Protein AF-A0A9P7EAB2-F1 (afdb_monomer_lite)

Secondary structure (DSSP, 8-state):
-----HHHHHHHHHHHHHH--TTTHHHHHTSTTT--HHHHHHHHHTTTSHHHHHHHHHHHHHHHTTSSTTHHHHHHHHHHHHHHHTT--

Sequence (89 aa):
MKLQNEPLSQLAFKAIETSLSAANILDEAFSKFTSREMEITLLLQHRSAPAVLQGLPAKIKAVAMGNLPHAASAFTALYQQITQISGQD

pLDDT: mean 72.27, std 12.5, range [36.97, 89.69]

Organism: NCBI:txid48587

Structure (mmCIF, N/CA/C/O backbone):
data_AF-A0A9P7EAB2-F1
#
_entry.id   AF-A0A9P7EAB2-F1
#
loop_
_atom_site.group_PDB
_atom_site.id
_atom_site.type_symbol
_atom_site.label_atom_id
_atom_site.label_alt_id
_atom_site.label_comp_id
_atom_site.label_asym_id
_atom_site.label_entity_id
_atom_site.label_seq_id
_atom_site.pdbx_PDB_ins_code
_atom_site.Cartn_x
_atom_site.Cartn_y
_atom_site.Cartn_z
_atom_site.occupancy
_atom_site.B_iso_or_equiv
_atom_site.auth_seq_id
_atom_site.auth_comp_id
_atom_site.auth_asym_id
_atom_site.auth_atom_id
_atom_site.pdbx_PDB_model_num
ATOM 1 N N . MET A 1 1 ? 2.660 26.642 -20.704 1.00 36.97 1 MET A N 1
ATOM 2 C CA . MET A 1 1 ? 1.941 27.315 -19.603 1.00 36.97 1 MET A CA 1
ATOM 3 C C . MET A 1 1 ? 1.490 26.238 -18.617 1.00 36.97 1 MET A C 1
ATOM 5 O O . MET A 1 1 ? 0.580 25.489 -18.938 1.00 36.97 1 MET A O 1
ATOM 9 N N . LYS A 1 2 ? 2.201 26.043 -17.495 1.00 41.47 2 LYS A N 1
ATOM 10 C CA . LYS A 1 2 ? 1.760 25.122 -16.429 1.00 41.47 2 LYS A CA 1
ATOM 11 C C . LYS A 1 2 ? 0.732 25.876 -15.588 1.00 41.47 2 LYS A C 1
ATOM 13 O O . LYS A 1 2 ? 1.065 26.922 -15.045 1.00 41.47 2 LYS A O 1
ATOM 18 N N . LEU A 1 3 ? -0.503 25.386 -15.535 1.00 50.81 3 LEU A N 1
ATOM 19 C CA . LEU A 1 3 ? -1.550 25.946 -14.681 1.00 50.81 3 LEU A CA 1
ATOM 20 C C . LEU A 1 3 ? -1.170 25.660 -13.221 1.00 50.81 3 LEU A C 1
ATOM 22 O O . LEU A 1 3 ? -1.333 24.538 -12.747 1.00 50.81 3 LEU A O 1
ATOM 26 N N . GLN A 1 4 ? -0.606 26.653 -12.533 1.00 52.72 4 GLN A N 1
ATOM 27 C CA . GLN A 1 4 ? -0.462 26.636 -11.077 1.00 52.72 4 GLN A CA 1
ATOM 28 C C . GLN A 1 4 ? -1.860 26.829 -10.495 1.00 52.72 4 GLN A C 1
ATOM 30 O O . GLN A 1 4 ? -2.390 27.934 -10.459 1.00 52.72 4 GLN A O 1
ATOM 35 N N . ASN A 1 5 ? -2.507 25.711 -10.183 1.00 56.50 5 ASN A N 1
ATOM 36 C CA . ASN A 1 5 ? -3.885 25.666 -9.718 1.00 56.50 5 ASN A CA 1
ATOM 37 C C . ASN A 1 5 ? -3.925 24.937 -8.369 1.00 56.50 5 ASN A C 1
ATOM 39 O O . ASN A 1 5 ? -4.615 23.928 -8.205 1.00 56.50 5 ASN A O 1
ATOM 43 N N . GLU A 1 6 ? -3.135 25.426 -7.404 1.00 56.94 6 GLU A N 1
ATOM 44 C CA . GLU A 1 6 ? -3.152 24.934 -6.020 1.00 56.94 6 GLU A CA 1
ATOM 45 C C . GLU A 1 6 ? -4.572 24.754 -5.443 1.00 56.94 6 GLU A C 1
ATOM 47 O O . GLU A 1 6 ? -4.801 23.715 -4.820 1.00 56.94 6 GLU A O 1
ATOM 52 N N . PRO A 1 7 ? -5.558 25.644 -5.699 1.00 65.88 7 PRO A N 1
ATOM 53 C CA . PRO A 1 7 ? -6.920 25.465 -5.189 1.00 65.88 7 PRO A CA 1
ATOM 54 C C . PRO A 1 7 ? -7.624 24.225 -5.757 1.00 65.88 7 PRO A C 1
ATOM 56 O O . PRO A 1 7 ? -8.319 23.510 -5.038 1.00 65.88 7 PRO A O 1
ATOM 59 N N . LEU A 1 8 ? -7.415 23.926 -7.042 1.00 61.97 8 LEU A N 1
ATOM 60 C CA . LEU A 1 8 ? -7.986 22.751 -7.708 1.00 61.97 8 LEU A CA 1
ATOM 61 C C . LEU A 1 8 ? -7.312 21.454 -7.252 1.00 61.97 8 LEU A C 1
ATOM 63 O O . LEU A 1 8 ? -7.991 20.448 -7.072 1.00 61.97 8 LEU A O 1
ATOM 67 N N . SER A 1 9 ? -6.001 21.488 -7.004 1.00 59.53 9 SER A N 1
ATOM 68 C CA . SER A 1 9 ? -5.264 20.357 -6.424 1.00 59.53 9 SER A CA 1
ATOM 69 C C . SER A 1 9 ? -5.765 20.020 -5.015 1.00 59.53 9 SER A C 1
ATOM 71 O O . SER A 1 9 ? -5.949 18.851 -4.691 1.00 59.53 9 SER A O 1
ATOM 73 N N . GLN A 1 10 ? -6.053 21.033 -4.191 1.00 63.22 10 GLN A N 1
ATOM 74 C CA . GLN A 1 10 ? -6.600 20.843 -2.842 1.00 63.22 10 GLN A CA 1
ATOM 75 C C . GLN A 1 10 ? -8.052 20.350 -2.852 1.00 63.22 10 GLN A C 1
ATOM 77 O O . GLN A 1 10 ? -8.406 19.473 -2.068 1.00 63.22 10 GLN A O 1
ATOM 82 N N . LEU A 1 11 ? -8.891 20.871 -3.751 1.00 68.31 11 LEU A N 1
ATOM 83 C CA . LEU A 1 11 ? -10.268 20.397 -3.909 1.00 68.31 11 LEU A CA 1
ATOM 84 C C . LEU A 1 11 ? -10.316 18.954 -4.416 1.00 68.31 11 LEU A C 1
ATOM 86 O O . LEU A 1 11 ? -11.068 18.148 -3.873 1.00 68.31 11 LEU A O 1
ATOM 90 N N . ALA A 1 12 ? -9.481 18.612 -5.401 1.00 63.41 12 ALA A N 1
ATOM 91 C CA . ALA A 1 12 ? -9.333 17.237 -5.867 1.00 63.41 12 ALA A CA 1
ATOM 92 C C . ALA A 1 12 ? -8.837 16.328 -4.738 1.00 63.41 12 ALA A C 1
ATOM 94 O O . ALA A 1 12 ? -9.381 15.250 -4.543 1.00 63.41 12 ALA A O 1
ATOM 95 N N . PHE A 1 13 ? -7.873 16.790 -3.939 1.00 64.75 13 PHE A N 1
ATOM 96 C CA . PHE A 1 13 ? -7.363 16.039 -2.796 1.00 64.75 13 PHE A CA 1
ATOM 97 C C . PHE A 1 13 ? -8.456 15.745 -1.761 1.00 64.75 13 PHE A C 1
ATOM 99 O O . PHE A 1 13 ? -8.651 14.592 -1.396 1.00 64.75 13 PHE A O 1
ATOM 106 N N . LYS A 1 14 ? -9.242 16.752 -1.370 1.00 67.31 14 LYS A N 1
ATOM 107 C CA . LYS A 1 14 ? -10.339 16.587 -0.404 1.00 67.31 14 LYS A CA 1
ATOM 108 C C . LYS A 1 14 ? -11.483 15.716 -0.942 1.00 67.31 14 LYS A C 1
ATOM 110 O O . LYS A 1 14 ? -12.116 14.970 -0.195 1.00 67.31 14 LYS A O 1
ATOM 115 N N . ALA A 1 15 ? -11.764 15.800 -2.241 1.00 68.50 15 ALA A N 1
ATOM 116 C CA . ALA A 1 15 ? -12.740 14.931 -2.894 1.00 68.50 15 ALA A CA 1
ATOM 117 C C . ALA A 1 15 ? -12.269 13.469 -2.911 1.00 68.50 15 ALA A C 1
ATOM 119 O O . ALA A 1 15 ? -13.059 12.571 -2.636 1.00 68.50 15 ALA A O 1
ATOM 120 N N . ILE A 1 16 ? -10.977 13.239 -3.167 1.00 65.94 16 ILE A N 1
ATOM 121 C CA . ILE A 1 16 ? -10.376 11.904 -3.124 1.00 65.94 16 ILE A CA 1
ATOM 122 C C . ILE A 1 16 ? -10.457 11.368 -1.696 1.00 65.94 16 ILE A C 1
ATOM 124 O O . ILE A 1 16 ? -11.110 10.348 -1.506 1.00 65.94 16 ILE A O 1
ATOM 128 N N . GLU A 1 17 ? -9.970 12.110 -0.693 1.00 66.94 17 GLU A N 1
ATOM 129 C CA . GLU A 1 17 ? -10.059 11.756 0.738 1.00 66.94 17 GLU A CA 1
ATOM 130 C C . GLU A 1 17 ? -11.459 11.306 1.169 1.00 66.94 17 GLU A C 1
ATOM 132 O O . GLU A 1 17 ? -11.619 10.258 1.789 1.00 66.94 17 GLU A O 1
ATOM 137 N N . THR A 1 18 ? -12.483 12.092 0.831 1.00 71.50 18 THR A N 1
ATOM 138 C CA . THR A 1 18 ? -13.874 11.813 1.227 1.00 71.50 18 THR A CA 1
ATOM 139 C C . THR A 1 18 ? -14.495 10.628 0.489 1.00 71.50 18 THR A C 1
ATOM 141 O O . THR A 1 18 ? -15.516 10.10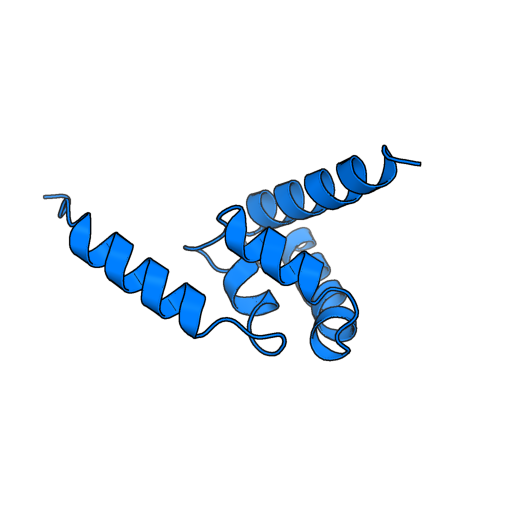5 0.933 1.00 71.50 18 THR A O 1
ATOM 144 N N . SER A 1 19 ? -13.885 10.188 -0.612 1.00 72.00 19 SER A N 1
ATOM 145 C CA . SER A 1 19 ? -14.328 9.040 -1.405 1.00 72.00 19 SER A CA 1
ATOM 146 C C . SER A 1 19 ? -13.546 7.754 -1.121 1.00 72.00 19 SER A C 1
ATOM 148 O O . SER A 1 19 ? -13.939 6.691 -1.609 1.00 72.00 19 SER A O 1
ATOM 150 N N . LEU A 1 20 ? -12.457 7.818 -0.342 1.00 75.94 20 LEU A N 1
ATOM 151 C CA . LEU A 1 20 ? -11.651 6.643 -0.021 1.00 75.94 20 LEU A CA 1
ATOM 152 C C . LEU A 1 20 ? -12.401 5.696 0.922 1.00 75.94 20 LEU A C 1
ATOM 154 O O . LEU A 1 20 ? -13.003 6.084 1.921 1.00 75.94 20 LEU A O 1
ATOM 158 N N . SER A 1 21 ? -12.331 4.414 0.599 1.00 77.75 21 SER A N 1
ATOM 159 C CA . SER A 1 21 ? -12.973 3.322 1.318 1.00 77.75 21 SER A CA 1
ATOM 160 C C . SER A 1 21 ? -12.164 2.039 1.144 1.00 77.75 21 SER A C 1
ATOM 162 O O . SER A 1 21 ? -11.330 1.923 0.247 1.00 77.75 21 SER A O 1
ATOM 164 N N . ALA A 1 22 ? -12.469 1.006 1.928 1.00 74.25 22 ALA A N 1
ATOM 165 C CA . ALA A 1 22 ? -11.845 -0.308 1.755 1.00 74.25 22 ALA A CA 1
ATOM 166 C C . ALA A 1 22 ? -12.034 -0.907 0.341 1.00 74.25 22 ALA A C 1
ATOM 168 O O . ALA A 1 22 ? -11.259 -1.777 -0.051 1.00 74.25 22 ALA A O 1
ATOM 169 N N . ALA A 1 23 ? -13.045 -0.461 -0.416 1.00 78.00 23 ALA A N 1
ATOM 170 C CA . ALA A 1 23 ? -13.352 -0.976 -1.748 1.00 78.00 23 ALA A CA 1
ATOM 171 C C . ALA A 1 23 ? -12.474 -0.380 -2.862 1.00 78.00 23 ALA A C 1
ATOM 173 O O . ALA A 1 23 ? -12.236 -1.061 -3.853 1.00 78.00 23 ALA A O 1
ATOM 174 N N . ASN A 1 24 ? -11.989 0.857 -2.711 1.00 76.69 24 ASN A N 1
ATOM 175 C CA . ASN A 1 24 ? -11.224 1.570 -3.747 1.00 76.69 24 ASN A CA 1
ATOM 176 C C . ASN A 1 24 ? -9.805 1.967 -3.309 1.00 76.69 24 ASN A C 1
ATOM 178 O O . ASN A 1 24 ? -8.994 2.333 -4.155 1.00 76.69 24 ASN A O 1
ATOM 182 N N . ILE A 1 25 ? -9.457 1.835 -2.024 1.00 81.38 25 ILE A N 1
ATOM 183 C CA . ILE A 1 25 ? -8.159 2.280 -1.495 1.00 81.38 25 ILE A CA 1
ATOM 184 C C . ILE A 1 25 ? -6.953 1.628 -2.184 1.00 81.38 25 ILE A C 1
ATOM 186 O O . ILE A 1 25 ? -5.909 2.253 -2.322 1.00 81.38 25 ILE A O 1
ATOM 190 N N . LEU A 1 26 ? -7.083 0.386 -2.659 1.00 80.38 26 LEU A N 1
ATOM 191 C CA . LEU A 1 26 ? -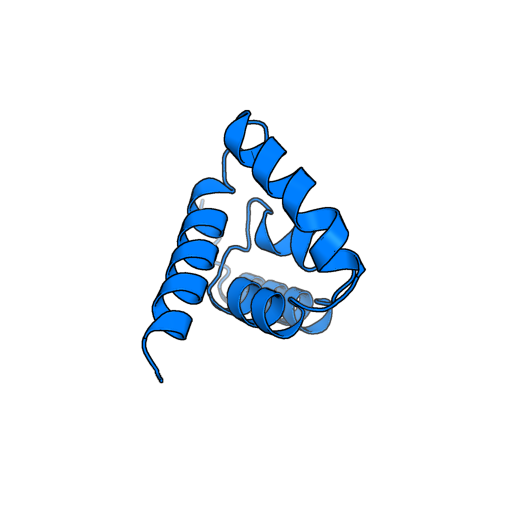6.018 -0.290 -3.407 1.00 80.38 26 LEU A CA 1
ATOM 192 C C . LEU A 1 26 ? -5.834 0.255 -4.824 1.00 80.38 26 LEU A C 1
ATOM 194 O O . LEU A 1 26 ? -4.732 0.180 -5.365 1.00 80.38 26 LEU A O 1
ATOM 198 N N . ASP A 1 27 ? -6.899 0.731 -5.459 1.00 81.00 27 ASP A N 1
ATOM 199 C CA . ASP A 1 27 ? -6.806 1.322 -6.789 1.00 81.00 27 ASP A CA 1
ATOM 200 C C . ASP A 1 27 ? -6.211 2.721 -6.700 1.00 81.00 27 ASP A C 1
ATOM 202 O O . ASP A 1 27 ? -5.283 3.020 -7.449 1.00 81.00 27 ASP A O 1
ATOM 206 N N . GLU A 1 28 ? -6.661 3.510 -5.725 1.00 78.38 28 GLU A N 1
ATOM 207 C CA . GLU A 1 28 ? -6.174 4.871 -5.497 1.00 78.38 28 GLU A CA 1
ATOM 208 C C . GLU A 1 28 ? -4.712 4.880 -5.028 1.00 78.38 28 GLU A C 1
ATOM 210 O O . GLU A 1 28 ? -3.869 5.477 -5.697 1.00 78.38 28 GLU A O 1
ATOM 215 N N . ALA A 1 29 ? -4.352 4.086 -4.008 1.00 76.50 29 ALA A N 1
ATOM 216 C CA . ALA A 1 29 ? -2.977 4.037 -3.490 1.00 76.50 29 ALA A CA 1
ATOM 217 C C . ALA A 1 29 ? -1.938 3.611 -4.542 1.00 76.50 29 ALA A C 1
ATOM 219 O O . ALA A 1 29 ? -0.766 3.979 -4.453 1.00 76.50 29 ALA A O 1
ATOM 220 N N . PHE A 1 30 ? -2.351 2.831 -5.546 1.00 74.25 30 PHE A N 1
ATOM 221 C CA . PHE A 1 30 ? -1.490 2.352 -6.632 1.00 74.25 30 PHE A CA 1
ATOM 222 C C . PHE A 1 30 ? -1.699 3.126 -7.951 1.00 74.25 30 PHE A C 1
ATOM 224 O O . PHE A 1 30 ? -1.111 2.762 -8.976 1.00 74.25 30 PHE A O 1
ATOM 231 N N . SER A 1 31 ? -2.516 4.184 -7.941 1.00 75.94 31 SER A N 1
ATOM 232 C CA . SER A 1 31 ? -2.788 5.055 -9.083 1.00 75.94 31 SER A CA 1
ATOM 233 C C . SER A 1 31 ? -1.682 6.094 -9.298 1.00 75.94 31 SER A C 1
ATOM 235 O O . SER A 1 31 ? -0.886 6.433 -8.424 1.00 75.94 31 SER A O 1
ATOM 237 N N . LYS A 1 32 ? -1.642 6.633 -10.519 1.00 59.34 32 LYS A N 1
ATOM 238 C CA . LYS A 1 32 ? -0.597 7.514 -11.062 1.00 59.34 32 LYS A CA 1
ATOM 239 C C . LYS A 1 32 ? -0.500 8.891 -10.381 1.00 59.34 32 LYS A C 1
ATOM 241 O O . LYS A 1 32 ? 0.454 9.614 -10.657 1.00 59.34 32 LYS A O 1
ATOM 246 N N . PHE A 1 33 ? -1.456 9.273 -9.530 1.00 50.94 33 PHE A N 1
ATOM 247 C CA . PHE A 1 33 ? -1.579 10.655 -9.043 1.00 50.94 33 PHE A CA 1
ATOM 248 C C . PHE A 1 33 ? -1.552 10.840 -7.523 1.00 50.94 33 PHE A C 1
ATOM 250 O O . PHE A 1 33 ? -1.329 11.969 -7.077 1.00 50.94 33 PHE A O 1
ATOM 257 N N . THR A 1 34 ? -1.741 9.790 -6.724 1.00 50.28 34 THR A N 1
ATOM 258 C CA . THR A 1 34 ? -2.174 9.996 -5.336 1.00 50.28 34 THR A CA 1
ATOM 259 C C . THR A 1 34 ? -1.470 9.176 -4.271 1.00 50.28 34 THR A C 1
ATOM 261 O O . THR A 1 34 ? -1.855 9.318 -3.121 1.00 50.28 34 THR A O 1
ATOM 264 N N . SER A 1 35 ? -0.365 8.485 -4.586 1.00 53.28 35 SER A N 1
ATOM 265 C CA . SER A 1 35 ? 0.576 7.925 -3.596 1.00 53.28 35 SER A CA 1
ATOM 266 C C . SER A 1 35 ? 1.151 9.019 -2.674 1.00 53.28 35 SER A C 1
ATOM 268 O O . SER A 1 35 ? 2.307 9.433 -2.776 1.00 53.28 35 SER A O 1
ATOM 270 N N . ARG A 1 36 ? 0.314 9.514 -1.777 1.00 65.44 36 ARG A N 1
ATOM 271 C CA . ARG A 1 36 ? 0.556 10.457 -0.703 1.00 65.44 36 ARG A CA 1
ATOM 272 C C . ARG A 1 36 ? 0.435 9.639 0.573 1.00 65.44 36 ARG A C 1
ATOM 274 O O . ARG A 1 36 ? -0.348 8.694 0.643 1.00 65.44 36 ARG A O 1
ATOM 281 N N . GLU A 1 37 ? 1.201 10.012 1.588 1.00 63.25 37 GLU A N 1
ATOM 282 C CA . GLU A 1 37 ? 1.288 9.297 2.870 1.00 63.25 37 GLU A CA 1
ATOM 283 C C . GLU A 1 37 ? -0.082 8.981 3.495 1.00 63.25 37 GLU A C 1
ATOM 285 O O . GLU A 1 37 ? -0.247 7.973 4.180 1.00 63.25 37 GLU A O 1
ATOM 290 N N . MET A 1 38 ? -1.092 9.799 3.197 1.00 68.62 38 MET A N 1
ATOM 291 C CA . MET A 1 38 ? -2.464 9.604 3.645 1.00 68.62 38 MET A CA 1
ATOM 292 C C . MET A 1 38 ? -3.146 8.351 3.080 1.00 68.62 38 MET A C 1
ATOM 294 O O . MET A 1 38 ? -3.806 7.641 3.833 1.00 68.62 38 MET A O 1
ATOM 298 N N . GLU A 1 39 ? -2.979 8.035 1.793 1.00 71.56 39 GLU A N 1
ATOM 299 C CA . GLU A 1 39 ? -3.588 6.834 1.196 1.00 71.56 39 GLU A CA 1
ATOM 300 C C . GLU A 1 39 ? -2.936 5.566 1.735 1.00 71.56 39 GLU A C 1
ATOM 302 O O . GLU A 1 39 ? -3.613 4.580 2.011 1.00 71.56 39 GLU A O 1
ATOM 307 N N . ILE A 1 40 ? -1.624 5.617 1.977 1.00 75.25 40 ILE A N 1
ATOM 308 C CA . ILE A 1 40 ? -0.895 4.535 2.641 1.00 75.25 40 ILE A CA 1
ATOM 309 C C . ILE A 1 40 ? -1.377 4.373 4.087 1.00 75.25 40 ILE A C 1
ATOM 311 O O . ILE A 1 40 ? -1.610 3.252 4.533 1.00 75.25 40 ILE A O 1
ATOM 315 N N . THR A 1 41 ? -1.606 5.475 4.804 1.00 76.38 41 THR A N 1
ATOM 316 C CA . THR A 1 41 ? -2.157 5.449 6.168 1.00 76.38 41 THR A CA 1
ATOM 317 C C . THR A 1 41 ? -3.553 4.827 6.197 1.00 76.38 41 THR A C 1
ATOM 319 O O . THR A 1 41 ? -3.825 3.951 7.018 1.00 76.38 41 THR A O 1
ATOM 322 N N . LEU A 1 42 ? -4.435 5.220 5.277 1.00 74.50 42 LEU A N 1
ATOM 323 C CA . LEU A 1 42 ? -5.789 4.675 5.197 1.00 74.50 42 LEU A CA 1
ATOM 324 C C . LEU A 1 42 ? -5.784 3.199 4.759 1.00 74.50 42 LEU A C 1
ATOM 326 O O . LEU A 1 42 ? -6.535 2.381 5.293 1.00 74.50 42 LEU A O 1
ATOM 330 N N . LEU A 1 43 ? -4.889 2.824 3.841 1.00 78.19 43 LEU A N 1
ATOM 331 C CA . LEU A 1 43 ? -4.668 1.432 3.451 1.00 78.19 43 LEU A CA 1
ATOM 332 C C . LEU A 1 43 ? -4.243 0.579 4.656 1.00 78.19 43 LEU A C 1
ATOM 334 O O . LEU A 1 43 ? -4.748 -0.529 4.836 1.00 78.19 43 LEU A O 1
ATOM 338 N N . LEU A 1 44 ? -3.370 1.106 5.519 1.00 78.38 44 LEU A N 1
ATOM 339 C CA . LEU A 1 44 ? -2.953 0.439 6.756 1.00 78.38 44 LEU A CA 1
ATOM 340 C C . LEU A 1 44 ? -4.088 0.331 7.779 1.00 78.38 44 LEU A C 1
ATOM 342 O O . LEU A 1 44 ? -4.180 -0.682 8.479 1.00 78.38 44 LEU A O 1
ATOM 346 N N . GLN A 1 45 ? -4.973 1.327 7.863 1.00 81.38 45 GLN A N 1
ATOM 347 C CA . GLN A 1 45 ? -6.174 1.268 8.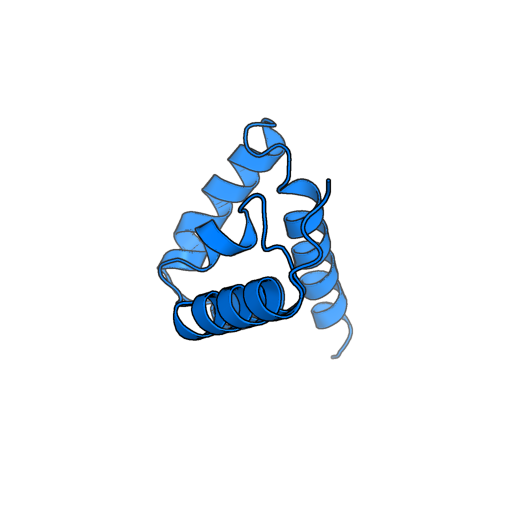706 1.00 81.38 45 GLN A CA 1
ATOM 348 C C . GLN A 1 45 ? -7.153 0.187 8.226 1.00 81.38 45 GLN A C 1
ATOM 350 O O . GLN A 1 45 ? -7.733 -0.529 9.041 1.00 81.38 45 GLN A O 1
ATOM 355 N N . HIS A 1 46 ? -7.274 -0.000 6.910 1.00 79.94 46 HIS A N 1
ATOM 356 C CA . HIS A 1 46 ? -8.122 -1.027 6.300 1.00 79.94 46 HIS A CA 1
ATOM 357 C C . HIS A 1 46 ? -7.397 -2.347 5.996 1.00 79.94 46 HIS A C 1
ATOM 359 O O . HIS A 1 46 ? -7.963 -3.205 5.321 1.00 79.94 46 HIS A O 1
ATOM 365 N N . ARG A 1 47 ? -6.181 -2.570 6.516 1.00 78.69 47 ARG A N 1
ATOM 366 C CA . ARG A 1 47 ? -5.352 -3.751 6.192 1.00 78.69 47 ARG A CA 1
ATOM 367 C C . ARG A 1 47 ? -6.028 -5.101 6.449 1.00 78.69 47 ARG A C 1
ATOM 369 O O . ARG A 1 47 ? -5.725 -6.072 5.768 1.00 78.69 47 ARG A O 1
ATOM 376 N N . SER A 1 48 ? -6.942 -5.157 7.417 1.00 80.44 48 SER A N 1
ATOM 377 C CA . SER A 1 48 ? -7.687 -6.372 7.772 1.00 80.44 48 SER A CA 1
ATOM 378 C C . SER A 1 48 ? -8.991 -6.534 6.983 1.00 80.44 48 SER A C 1
ATOM 380 O O . SER A 1 48 ? -9.695 -7.526 7.162 1.00 80.44 48 SER A O 1
ATOM 382 N N . ALA A 1 49 ? -9.353 -5.568 6.133 1.00 84.19 49 ALA A N 1
ATOM 383 C CA . ALA A 1 49 ? -10.557 -5.654 5.321 1.00 84.19 49 ALA A CA 1
ATOM 384 C C . ALA A 1 49 ? -10.396 -6.759 4.256 1.00 84.19 49 ALA A C 1
ATOM 386 O O . ALA A 1 49 ? -9.371 -6.793 3.571 1.00 84.19 49 ALA A O 1
ATOM 387 N N . PRO A 1 50 ? -11.406 -7.626 4.044 1.00 82.00 50 PRO A N 1
ATOM 388 C CA . PRO A 1 50 ? -11.315 -8.723 3.076 1.00 82.00 50 PRO A CA 1
ATOM 389 C C . PRO A 1 50 ? -10.956 -8.267 1.658 1.00 82.00 50 PRO A C 1
ATOM 391 O O . PRO A 1 50 ? -10.137 -8.901 0.999 1.00 82.00 50 PRO A O 1
ATOM 394 N N . ALA A 1 51 ? -11.512 -7.134 1.216 1.00 78.12 51 ALA A N 1
ATOM 395 C CA . ALA A 1 51 ? -11.216 -6.548 -0.091 1.00 78.12 51 ALA A CA 1
ATOM 396 C C . ALA A 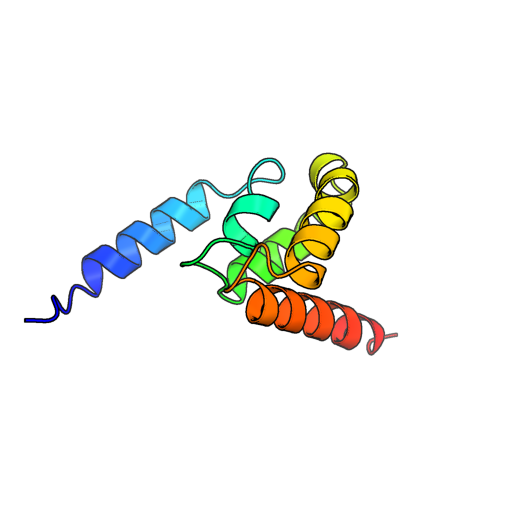1 51 ? -9.729 -6.177 -0.241 1.00 78.12 51 ALA A C 1
ATOM 398 O O . ALA A 1 51 ? -9.128 -6.419 -1.287 1.00 78.12 51 ALA A O 1
ATOM 399 N N . VAL A 1 52 ? -9.115 -5.659 0.827 1.00 82.56 52 VAL A N 1
ATOM 400 C CA . VAL A 1 52 ? -7.694 -5.293 0.845 1.00 82.56 52 VAL A CA 1
ATOM 401 C C . VAL A 1 52 ? -6.81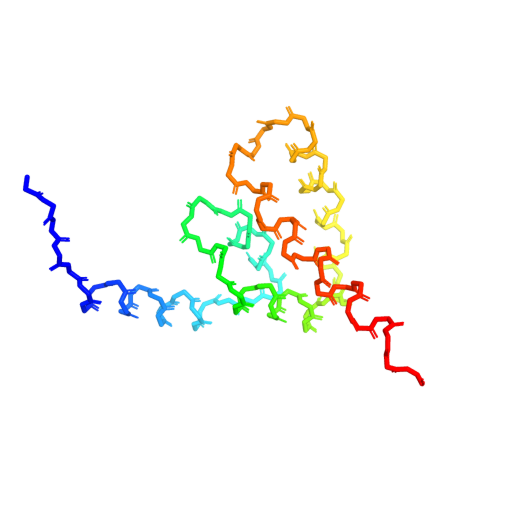8 -6.546 0.857 1.00 82.56 52 VAL A C 1
ATOM 403 O O . VAL A 1 52 ? -5.904 -6.662 0.042 1.00 82.56 52 VAL A O 1
ATOM 406 N N . LEU A 1 53 ? -7.132 -7.520 1.714 1.00 82.94 53 LEU A N 1
ATOM 407 C CA . LEU A 1 53 ? -6.380 -8.777 1.819 1.00 82.94 53 LEU A CA 1
ATOM 408 C C . LEU A 1 53 ? -6.373 -9.575 0.510 1.00 82.94 53 LEU A C 1
ATOM 410 O O . LEU A 1 53 ? -5.347 -10.137 0.132 1.00 82.94 53 LEU A O 1
ATOM 414 N N . GLN A 1 54 ? -7.506 -9.615 -0.191 1.00 86.25 54 GLN A N 1
ATOM 415 C CA . GLN A 1 54 ? -7.637 -10.355 -1.447 1.00 86.25 54 GLN A CA 1
ATOM 416 C C . GLN A 1 54 ? -7.042 -9.595 -2.641 1.00 86.25 54 GLN A C 1
ATOM 418 O O . GLN A 1 54 ? -6.482 -10.217 -3.544 1.00 86.25 54 GLN A O 1
ATOM 423 N N . GLY A 1 55 ? -7.139 -8.262 -2.656 1.00 84.50 55 GLY A N 1
ATOM 424 C CA . GLY A 1 55 ? -6.679 -7.435 -3.775 1.00 84.50 55 GLY A CA 1
ATOM 425 C C . GLY A 1 55 ? -5.183 -7.111 -3.755 1.00 84.50 55 GLY A C 1
ATOM 426 O O . GLY A 1 55 ? -4.564 -6.973 -4.815 1.00 84.50 55 GLY A O 1
ATOM 427 N N . LEU A 1 56 ? -4.571 -7.020 -2.570 1.00 84.25 56 LEU A N 1
ATOM 428 C CA . LEU A 1 56 ? -3.175 -6.601 -2.421 1.00 84.25 56 LEU A CA 1
ATOM 429 C C . LEU A 1 56 ? -2.174 -7.523 -3.152 1.00 84.25 56 LEU A C 1
ATOM 431 O O . LEU A 1 56 ? -1.310 -6.992 -3.856 1.00 84.25 56 LEU A O 1
ATOM 435 N N . PRO A 1 57 ? -2.287 -8.868 -3.106 1.00 88.56 57 PRO A N 1
ATOM 436 C CA . PRO A 1 57 ? -1.389 -9.748 -3.859 1.00 88.56 57 PRO A CA 1
ATOM 437 C C . PRO A 1 57 ? -1.395 -9.483 -5.372 1.00 88.56 57 PRO A C 1
ATOM 439 O O . PRO A 1 57 ? -0.343 -9.504 -6.015 1.00 88.56 57 PRO A O 1
ATOM 442 N N . ALA A 1 58 ? -2.564 -9.185 -5.949 1.00 87.50 58 ALA A N 1
ATOM 443 C CA . ALA A 1 58 ? -2.687 -8.876 -7.372 1.00 87.50 58 ALA A CA 1
ATOM 444 C C . ALA A 1 58 ? -1.990 -7.553 -7.728 1.00 87.50 58 ALA A C 1
ATOM 446 O O . ALA A 1 58 ? -1.294 -7.479 -8.745 1.00 87.50 58 ALA A O 1
ATOM 447 N N . LYS A 1 59 ? -2.109 -6.534 -6.864 1.00 84.38 59 LYS A N 1
ATOM 448 C CA . LYS A 1 59 ? -1.396 -5.256 -7.018 1.00 84.38 59 LYS A CA 1
ATOM 449 C C . LYS A 1 59 ? 0.115 -5.446 -6.950 1.00 84.38 59 LYS A C 1
ATOM 451 O O . LYS A 1 59 ? 0.812 -4.990 -7.851 1.00 84.38 59 LYS A O 1
ATOM 456 N N . ILE A 1 60 ? 0.619 -6.192 -5.964 1.00 85.12 60 ILE A N 1
ATOM 457 C CA . ILE A 1 60 ? 2.056 -6.490 -5.825 1.00 85.12 60 ILE A CA 1
ATOM 458 C C . ILE A 1 60 ? 2.591 -7.188 -7.079 1.00 85.12 60 ILE A C 1
ATOM 460 O O . ILE A 1 60 ? 3.621 -6.788 -7.623 1.00 85.12 60 ILE A O 1
ATOM 464 N N . LYS A 1 61 ? 1.865 -8.187 -7.594 1.00 87.62 61 LYS A N 1
ATOM 465 C CA . LYS A 1 61 ? 2.236 -8.873 -8.837 1.00 87.62 61 LYS A CA 1
ATOM 466 C C . LYS A 1 61 ? 2.294 -7.906 -10.022 1.00 87.62 61 LYS A C 1
ATOM 468 O O . LYS A 1 61 ? 3.229 -7.971 -10.812 1.00 87.62 61 LYS A O 1
ATOM 473 N N . ALA A 1 62 ? 1.328 -6.998 -10.146 1.00 84.56 62 ALA A N 1
ATOM 474 C CA . ALA A 1 62 ? 1.317 -6.002 -11.214 1.00 84.56 62 ALA A CA 1
ATOM 475 C C . ALA A 1 62 ? 2.491 -5.009 -11.111 1.00 84.56 62 ALA A C 1
ATOM 477 O O . ALA A 1 62 ? 3.056 -4.642 -12.142 1.00 84.56 62 ALA A O 1
ATOM 478 N N . VAL A 1 63 ? 2.906 -4.628 -9.896 1.00 84.88 63 VAL A N 1
ATOM 479 C CA . VAL A 1 63 ? 4.125 -3.829 -9.668 1.00 84.88 63 VAL A CA 1
ATOM 480 C C . VAL A 1 63 ? 5.370 -4.601 -10.107 1.00 84.88 63 VAL A C 1
ATOM 482 O O . VAL A 1 63 ? 6.157 -4.082 -10.893 1.00 84.88 63 VAL A O 1
ATOM 485 N N . ALA A 1 64 ? 5.525 -5.850 -9.660 1.00 85.38 64 ALA A N 1
ATOM 486 C CA . ALA A 1 64 ? 6.698 -6.675 -9.966 1.00 85.38 64 ALA A CA 1
ATOM 487 C C . ALA A 1 64 ? 6.853 -6.958 -11.471 1.00 85.38 64 ALA A C 1
ATOM 489 O O . ALA A 1 64 ? 7.967 -7.021 -11.982 1.00 85.38 64 ALA A O 1
ATOM 490 N N . MET A 1 65 ? 5.734 -7.087 -12.187 1.00 89.69 65 MET A N 1
ATOM 491 C CA . MET A 1 65 ? 5.711 -7.277 -13.642 1.00 89.69 65 MET A CA 1
ATOM 492 C C . MET A 1 65 ? 5.912 -5.974 -14.434 1.00 89.69 65 MET A C 1
ATOM 494 O O . MET A 1 65 ? 5.917 -6.010 -15.660 1.00 89.69 65 MET A O 1
ATOM 498 N N . GLY A 1 66 ? 6.035 -4.821 -13.769 1.00 83.25 66 GLY A N 1
ATOM 499 C CA . GLY A 1 66 ? 6.162 -3.519 -14.430 1.00 83.25 66 GLY A CA 1
ATOM 500 C C . GLY A 1 66 ? 4.860 -2.989 -15.046 1.00 83.25 66 GLY A C 1
ATOM 501 O O . GLY A 1 66 ? 4.882 -1.982 -15.749 1.00 83.25 66 GLY A O 1
ATOM 502 N N . ASN A 1 67 ? 3.714 -3.615 -14.759 1.00 85.38 67 ASN A N 1
ATOM 503 C CA . ASN A 1 67 ? 2.402 -3.216 -15.289 1.00 85.38 67 ASN A CA 1
ATOM 504 C C . ASN A 1 67 ? 1.831 -1.967 -14.595 1.00 85.38 67 ASN A C 1
ATOM 506 O O . ASN A 1 67 ? 0.847 -1.394 -15.058 1.00 85.38 67 ASN A O 1
ATOM 510 N N . LEU A 1 68 ? 2.443 -1.541 -13.486 1.00 80.75 68 LEU A N 1
ATOM 511 C CA . LEU A 1 68 ? 2.118 -0.313 -12.764 1.00 80.75 68 LEU A CA 1
ATOM 512 C C . LEU A 1 68 ? 3.367 0.586 -12.680 1.00 80.75 68 LEU A C 1
ATOM 514 O O . LEU A 1 68 ? 4.029 0.623 -11.640 1.00 80.75 68 LEU A O 1
ATOM 518 N N . PRO A 1 69 ? 3.700 1.333 -13.752 1.00 70.25 69 PRO A N 1
ATOM 519 C CA . PRO A 1 69 ? 4.972 2.060 -13.892 1.00 70.25 69 PRO A CA 1
ATOM 520 C C . PRO A 1 69 ? 5.200 3.189 -12.868 1.00 70.25 69 PRO A C 1
ATOM 522 O O . PRO A 1 69 ? 6.272 3.786 -12.841 1.00 70.25 69 PRO A O 1
ATOM 525 N N . HIS A 1 70 ? 4.216 3.484 -12.012 1.00 73.88 70 HIS A N 1
ATOM 526 C CA . HIS A 1 70 ? 4.277 4.534 -10.987 1.00 73.88 70 HIS A CA 1
ATOM 527 C C . HIS A 1 70 ? 3.971 4.030 -9.570 1.00 73.88 70 HIS A C 1
ATOM 529 O O . HIS A 1 70 ? 3.969 4.811 -8.627 1.00 73.88 70 HIS A O 1
ATOM 535 N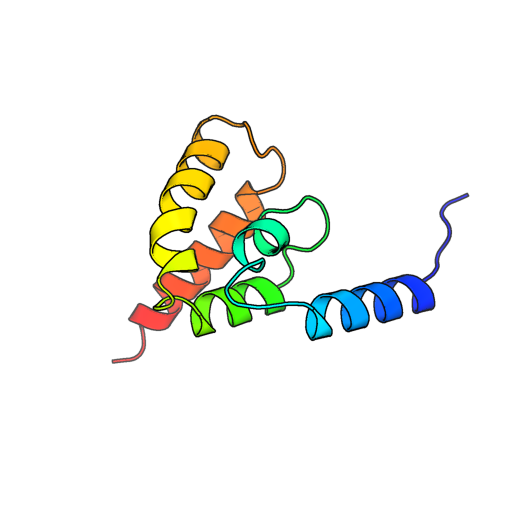 N . ALA A 1 71 ? 3.737 2.729 -9.401 1.00 79.00 71 ALA A N 1
ATOM 536 C CA . ALA A 1 71 ? 3.358 2.158 -8.112 1.00 79.00 71 ALA A CA 1
ATOM 537 C C . ALA A 1 71 ? 4.556 1.714 -7.256 1.00 79.00 71 ALA A C 1
ATOM 539 O O . ALA A 1 71 ? 4.379 1.360 -6.093 1.00 79.00 71 ALA A O 1
ATOM 540 N N . ALA A 1 72 ? 5.778 1.741 -7.798 1.00 78.06 72 ALA A N 1
ATOM 541 C CA . ALA A 1 72 ? 6.981 1.369 -7.054 1.00 78.06 72 ALA A CA 1
ATOM 542 C C . ALA A 1 72 ? 7.205 2.267 -5.823 1.00 78.06 72 ALA A C 1
ATOM 544 O O . ALA A 1 72 ? 7.558 1.767 -4.756 1.00 78.06 72 ALA A O 1
ATOM 545 N N . SER A 1 73 ? 6.951 3.576 -5.939 1.00 76.88 73 SER A N 1
ATOM 546 C CA . SER A 1 73 ? 7.044 4.515 -4.814 1.00 76.88 73 SER A CA 1
ATOM 547 C C . SER A 1 73 ? 5.969 4.255 -3.759 1.00 76.88 73 SER A C 1
ATOM 549 O O . SER A 1 73 ? 6.286 4.219 -2.574 1.00 76.88 73 SER A O 1
ATOM 551 N N . ALA A 1 74 ? 4.730 3.990 -4.184 1.00 77.06 74 ALA A N 1
ATOM 552 C CA . ALA A 1 74 ? 3.625 3.643 -3.291 1.00 77.06 74 ALA A CA 1
ATOM 553 C C . ALA A 1 74 ? 3.912 2.355 -2.510 1.00 77.06 74 ALA A C 1
ATOM 555 O O . ALA A 1 74 ? 3.754 2.298 -1.292 1.00 77.06 74 ALA A O 1
ATOM 556 N N . PHE A 1 75 ? 4.406 1.331 -3.209 1.00 80.12 75 PHE A N 1
ATOM 557 C CA . PHE A 1 75 ? 4.794 0.063 -2.605 1.00 80.12 75 PHE A CA 1
ATOM 558 C C . PHE A 1 75 ? 5.963 0.226 -1.625 1.00 80.12 75 PHE A C 1
ATOM 560 O O . PHE A 1 75 ? 5.943 -0.355 -0.544 1.00 80.12 75 PHE A O 1
ATOM 567 N N . THR A 1 76 ? 6.952 1.056 -1.967 1.00 81.31 76 THR A N 1
ATOM 568 C CA . THR A 1 76 ? 8.082 1.364 -1.076 1.00 81.31 76 THR A CA 1
ATOM 569 C C . THR A 1 76 ? 7.604 2.061 0.199 1.00 81.31 76 THR A C 1
ATOM 571 O O . THR A 1 76 ? 8.001 1.654 1.288 1.00 81.31 76 THR A O 1
ATOM 574 N N . ALA A 1 77 ? 6.708 3.047 0.089 1.00 79.88 77 ALA A N 1
ATOM 575 C CA . ALA A 1 77 ? 6.126 3.737 1.242 1.00 79.88 77 ALA A CA 1
ATOM 576 C C . ALA A 1 77 ? 5.286 2.794 2.121 1.00 79.88 77 ALA A C 1
ATOM 578 O O . ALA A 1 77 ? 5.405 2.818 3.346 1.00 79.88 77 ALA A O 1
ATOM 579 N N . LEU A 1 78 ? 4.485 1.914 1.506 1.00 80.19 78 LEU A N 1
ATOM 580 C CA . LEU A 1 78 ? 3.735 0.878 2.220 1.00 80.19 78 LEU A CA 1
ATOM 581 C C . LEU A 1 78 ? 4.671 -0.055 2.997 1.00 80.19 78 LEU A C 1
ATOM 583 O O . LEU A 1 78 ? 4.442 -0.321 4.175 1.00 80.19 78 LEU A O 1
ATOM 587 N N . TYR A 1 79 ? 5.739 -0.525 2.351 1.00 81.00 79 TYR A N 1
ATOM 588 C CA . TYR A 1 79 ? 6.732 -1.393 2.978 1.00 81.00 79 TYR A CA 1
ATOM 589 C C . TYR A 1 79 ? 7.426 -0.699 4.155 1.00 81.00 79 TYR A C 1
ATOM 591 O O . TYR A 1 79 ? 7.501 -1.270 5.241 1.00 81.00 79 TYR A O 1
ATOM 599 N N . GLN A 1 80 ? 7.865 0.550 3.974 1.00 81.38 80 GLN A N 1
ATOM 600 C CA . GLN A 1 80 ? 8.495 1.347 5.031 1.00 81.38 80 GLN A CA 1
ATOM 601 C C . GLN A 1 80 ? 7.590 1.478 6.258 1.00 81.38 80 GLN A C 1
ATOM 603 O O . GLN A 1 80 ? 8.037 1.199 7.369 1.00 81.38 80 GLN A O 1
ATOM 608 N N . GLN A 1 81 ? 6.315 1.813 6.064 1.00 77.31 81 GLN A N 1
ATOM 609 C CA . GLN A 1 81 ? 5.352 1.932 7.159 1.00 77.31 81 GLN A CA 1
ATOM 610 C C . GLN A 1 81 ? 5.128 0.601 7.889 1.00 77.31 81 GLN A C 1
ATOM 612 O O . GLN A 1 81 ? 5.149 0.568 9.115 1.00 77.31 81 GLN A O 1
ATOM 617 N N . ILE A 1 82 ? 4.997 -0.516 7.162 1.00 76.06 82 ILE A N 1
ATOM 618 C CA . ILE A 1 82 ? 4.885 -1.849 7.781 1.00 76.06 82 ILE A CA 1
ATOM 619 C C . ILE A 1 82 ? 6.124 -2.154 8.632 1.00 76.06 82 ILE A C 1
ATOM 621 O O . ILE A 1 82 ? 5.991 -2.596 9.768 1.00 76.06 82 ILE A O 1
ATOM 625 N N . THR A 1 83 ? 7.327 -1.886 8.115 1.00 75.00 83 THR A N 1
ATOM 626 C CA . THR A 1 83 ? 8.577 -2.168 8.841 1.00 75.00 83 THR A CA 1
ATOM 627 C C . THR A 1 83 ? 8.822 -1.247 10.036 1.00 75.00 83 THR A C 1
ATOM 629 O O . THR A 1 83 ? 9.469 -1.667 10.989 1.00 75.00 83 THR A O 1
ATOM 632 N N . GLN A 1 84 ? 8.304 -0.015 10.010 1.00 69.19 84 GLN A N 1
ATOM 633 C CA . GLN A 1 84 ? 8.384 0.922 11.137 1.00 69.19 84 GLN A CA 1
ATOM 634 C C . GLN A 1 84 ? 7.400 0.566 12.258 1.00 69.19 84 GLN A C 1
ATOM 636 O O . GLN A 1 84 ? 7.721 0.760 13.428 1.00 69.19 84 GLN A O 1
ATOM 641 N N . ILE A 1 85 ? 6.235 -0.001 11.924 1.00 56.25 85 ILE A N 1
ATOM 642 C CA . ILE A 1 85 ? 5.263 -0.498 12.911 1.00 56.25 85 ILE A CA 1
ATOM 643 C C . ILE A 1 85 ? 5.837 -1.685 13.705 1.00 56.25 85 ILE A C 1
ATOM 645 O O . ILE A 1 85 ? 5.555 -1.814 14.890 1.00 56.25 85 ILE A O 1
ATOM 649 N N . SER A 1 86 ? 6.707 -2.500 13.103 1.00 53.03 86 SER A N 1
ATOM 650 C CA . SER A 1 86 ? 7.361 -3.644 13.763 1.00 53.03 86 SER A CA 1
ATOM 651 C C . SER A 1 86 ? 8.463 -3.274 14.775 1.00 53.03 86 SER A C 1
ATOM 653 O O . SER A 1 86 ? 9.154 -4.165 15.261 1.00 53.03 86 SER A O 1
ATOM 655 N N . GLY A 1 87 ? 8.685 -1.981 15.046 1.00 46.59 87 GLY A N 1
ATOM 656 C CA . GLY A 1 87 ? 9.720 -1.478 15.960 1.00 46.59 87 GLY A CA 1
ATOM 657 C C . GLY A 1 87 ? 9.198 -0.878 17.270 1.00 46.59 87 GLY A C 1
ATOM 658 O O . GLY A 1 87 ? 9.985 -0.275 17.998 1.00 46.59 87 GLY A O 1
ATOM 659 N N . GLN A 1 88 ? 7.899 -0.989 17.557 1.00 37.91 88 GLN A N 1
ATOM 660 C CA . GLN A 1 88 ? 7.304 -0.581 18.833 1.00 37.91 88 GLN A CA 1
ATOM 661 C C . GLN A 1 88 ? 6.608 -1.773 19.493 1.00 37.91 88 GLN A C 1
ATOM 663 O O . GLN A 1 88 ? 5.386 -1.867 19.463 1.00 37.91 88 GLN A O 1
ATOM 668 N N . ASP A 1 89 ? 7.419 -2.660 20.067 1.00 38.84 89 ASP A N 1
ATOM 669 C CA . ASP A 1 89 ? 7.025 -3.587 21.135 1.00 38.84 89 ASP A CA 1
ATOM 670 C C . ASP A 1 89 ? 7.825 -3.239 22.400 1.00 38.84 89 ASP A C 1
ATOM 672 O O . ASP A 1 89 ? 9.054 -3.010 22.273 1.00 38.84 89 ASP A O 1
#

Radius of gyration: 14.19 Å; chains: 1; bounding box: 24×38×41 Å

Foldseek 3Di:
DDPPCVVVVVVVVVVVVVPDDLQCLLVQLLDPPHVDLVSLVVLVVCVVPPSSVVCVVVSVVCVVVCVRVRRPSSVVSNVVVVVVVVPDD